Protein AF-A0A1Q6K5C9-F1 (afdb_monomer)

Radius of gyration: 25.43 Å; Cα contacts (8 Å, |Δi|>4): 69; chains: 1; bounding box: 57×51×54 Å

pLDDT: mean 83.6, std 17.82, range [37.28, 97.88]

Mean predicted aligned error: 12.87 Å

Sequence (139 aa):
MSNLKKAFSEVDMILDLIDSEMKNKVSANFIKFIKEEKDNNYKPNINPELPLEEQNILPETIDILALLKLNYWCNEEEKKELLKILNKNEQQFQKEAKEKYEIDKLFKTNKTKEIIDLPEKVESENFIKKLIKFIKNII

Foldseek 3Di:
DDPQQQLLLVLLVVLVLDDPVQNVQDDPVVNVVSVVSHDPVHDADDDSVDDPVPGPHDPSNVVVVLVSCLRGVDDPVRNVVSVVVVVVVVVVVVVVVCVVPVVCVVVVVVPPDDPPPDDPDDDPPPVVVVVVVVVVVVD

Solvent-accessible surface area (backbone atoms only — not comparable to full-atom values): 8435 Å² total; per-residue (Å²): 130,85,61,53,35,48,19,27,31,40,48,50,52,49,58,69,69,51,56,67,72,69,45,67,52,46,57,67,69,56,56,49,49,35,68,71,57,28,32,87,84,53,76,69,79,78,60,89,92,52,59,76,90,76,50,86,69,53,70,63,29,54,55,53,49,52,51,46,38,59,74,51,70,44,55,78,65,55,33,55,52,50,48,52,53,53,51,50,52,50,54,49,51,52,49,54,49,45,69,75,64,36,59,71,64,71,60,60,73,61,78,82,62,80,89,69,89,68,80,84,77,84,79,66,55,71,62,56,55,52,53,55,55,54,54,66,74,76,111

Secondary structure (DSSP, 8-state):
---HHHHHHHHHHHHHHS-HHHHHHS-HHHHHHHHHHS-SS------TTS-GGGS---HHHHHHHHHHIIIII--HHHHHHHHHHHHHHHHHHHHHHHHHH-HHHHHHTTS-S----PPS----HHHHHHHHHHHTTT-

Structure (mmCIF, N/CA/C/O backbone):
data_AF-A0A1Q6K5C9-F1
#
_entry.id   AF-A0A1Q6K5C9-F1
#
loop_
_atom_site.group_PDB
_atom_site.id
_atom_site.type_symbol
_atom_site.label_atom_id
_atom_site.label_alt_id
_atom_site.label_comp_id
_atom_site.label_asym_id
_atom_site.label_entity_id
_atom_site.label_seq_id
_atom_site.pdbx_PDB_ins_code
_atom_site.Cartn_x
_atom_site.Cartn_y
_atom_site.Cartn_z
_atom_site.occupancy
_atom_site.B_iso_or_equiv
_atom_site.auth_seq_id
_atom_site.auth_comp_id
_atom_site.auth_asym_id
_atom_site.auth_atom_id
_atom_site.pdbx_PDB_model_num
ATOM 1 N N . MET A 1 1 ? -16.954 -6.109 2.557 1.00 46.44 1 MET A N 1
ATOM 2 C CA . MET A 1 1 ? -16.457 -6.990 1.479 1.00 46.44 1 MET A CA 1
ATOM 3 C C . MET A 1 1 ? -15.202 -6.315 0.959 1.00 46.44 1 MET A C 1
ATOM 5 O O . MET A 1 1 ? -15.326 -5.216 0.445 1.00 46.44 1 MET A O 1
ATOM 9 N N . SER A 1 2 ? -14.018 -6.853 1.242 1.00 65.81 2 SER A N 1
ATOM 10 C CA . SER A 1 2 ? -12.754 -6.168 0.941 1.00 65.81 2 SER A CA 1
ATOM 11 C C . SER A 1 2 ? -12.550 -6.080 -0.575 1.00 65.81 2 SER A C 1
ATOM 13 O O . SER A 1 2 ? -12.532 -7.113 -1.245 1.00 65.81 2 SER A O 1
ATOM 15 N N . ASN A 1 3 ? -12.402 -4.867 -1.117 1.00 89.94 3 ASN A N 1
ATOM 16 C CA . ASN A 1 3 ? -12.101 -4.648 -2.537 1.00 89.94 3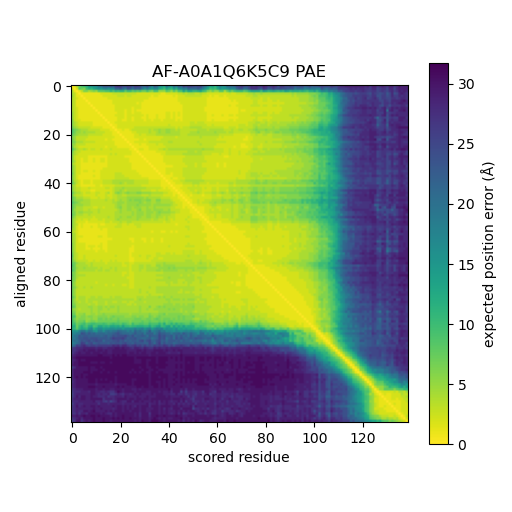 ASN A CA 1
ATOM 17 C C . ASN A 1 3 ? -10.598 -4.820 -2.837 1.00 89.94 3 ASN A C 1
ATOM 19 O O . ASN A 1 3 ? -10.103 -4.312 -3.839 1.00 89.94 3 ASN A O 1
ATOM 23 N N . LEU A 1 4 ? -9.865 -5.563 -2.000 1.00 95.31 4 LEU A N 1
ATOM 24 C CA . LEU A 1 4 ? -8.403 -5.634 -2.029 1.00 95.31 4 LEU A CA 1
ATOM 25 C C . LEU A 1 4 ? -7.835 -6.088 -3.378 1.00 95.31 4 LEU A C 1
ATOM 27 O O . LEU A 1 4 ? -6.871 -5.504 -3.854 1.00 95.31 4 LEU A O 1
ATOM 31 N N . LYS A 1 5 ? -8.456 -7.071 -4.045 1.00 96.81 5 LYS A N 1
ATOM 32 C CA . LYS A 1 5 ? -8.001 -7.506 -5.379 1.00 96.81 5 LYS A CA 1
ATOM 33 C C . LYS A 1 5 ? -8.161 -6.417 -6.441 1.00 96.81 5 LYS A C 1
ATOM 35 O O . LYS A 1 5 ? -7.309 -6.286 -7.310 1.00 96.81 5 LYS A O 1
ATOM 40 N N . LYS A 1 6 ? -9.223 -5.612 -6.357 1.00 97.31 6 LYS A N 1
ATOM 41 C CA . LYS A 1 6 ? -9.422 -4.458 -7.246 1.00 97.31 6 LYS A CA 1
ATOM 42 C C . LYS A 1 6 ? -8.418 -3.355 -6.939 1.00 97.31 6 LYS A C 1
ATOM 44 O O . LYS A 1 6 ? -7.846 -2.796 -7.866 1.00 97.31 6 LYS A O 1
ATOM 49 N N . ALA A 1 7 ? -8.150 -3.112 -5.657 1.00 97.50 7 ALA A N 1
ATOM 50 C CA . ALA A 1 7 ? -7.116 -2.179 -5.229 1.00 97.50 7 ALA A CA 1
ATOM 51 C C . ALA A 1 7 ? -5.729 -2.603 -5.730 1.00 97.50 7 ALA A C 1
ATOM 53 O O . ALA 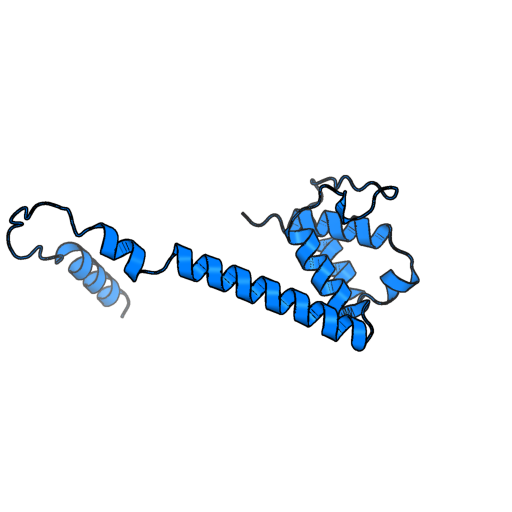A 1 7 ? -4.985 -1.778 -6.240 1.00 97.50 7 ALA A O 1
ATOM 54 N N . PHE A 1 8 ? -5.403 -3.899 -5.705 1.00 97.88 8 PHE A N 1
ATOM 55 C CA . PHE A 1 8 ? -4.187 -4.415 -6.340 1.00 97.88 8 PHE A CA 1
ATOM 56 C C . PHE A 1 8 ? -4.140 -4.129 -7.842 1.00 97.88 8 PHE A C 1
ATOM 58 O O . PHE A 1 8 ? -3.074 -3.786 -8.343 1.00 97.88 8 PHE A O 1
ATOM 65 N N . SER A 1 9 ? -5.266 -4.198 -8.558 1.00 97.62 9 SER A N 1
ATOM 66 C CA . SER A 1 9 ? -5.303 -3.788 -9.967 1.00 97.62 9 SER A CA 1
ATOM 67 C C . SER A 1 9 ? -4.995 -2.295 -10.133 1.00 97.62 9 SER A C 1
ATOM 69 O O . SER A 1 9 ? -4.248 -1.938 -11.039 1.00 97.62 9 SER A O 1
ATOM 71 N N . GLU A 1 10 ? -5.533 -1.423 -9.270 1.00 97.50 10 GLU A N 1
ATOM 72 C CA . GLU A 1 10 ? -5.234 0.021 -9.298 1.00 97.50 10 GLU A CA 1
ATOM 73 C C . GLU A 1 10 ? -3.762 0.291 -8.981 1.00 97.50 10 GLU A C 1
ATOM 75 O O . GLU A 1 10 ? -3.103 1.013 -9.722 1.00 97.50 10 GLU A O 1
ATOM 80 N N . VAL A 1 11 ? -3.219 -0.344 -7.937 1.00 97.31 11 VAL A N 1
ATOM 81 C CA . VAL A 1 11 ? -1.801 -0.239 -7.564 1.00 97.31 11 VAL A CA 1
ATOM 82 C C . VAL A 1 11 ? -0.895 -0.723 -8.694 1.00 97.31 11 VAL A C 1
ATOM 84 O O . VAL A 1 11 ? 0.099 -0.064 -8.978 1.00 97.31 11 VAL A O 1
ATOM 87 N N . ASP A 1 12 ? -1.226 -1.830 -9.363 1.00 97.44 12 ASP A N 1
ATOM 88 C CA . ASP A 1 12 ? -0.461 -2.326 -10.514 1.00 97.44 12 ASP A CA 1
ATOM 89 C C . ASP A 1 12 ? -0.405 -1.284 -11.641 1.00 97.44 12 ASP A C 1
ATOM 91 O O . ASP A 1 12 ? 0.676 -0.978 -12.142 1.00 97.44 12 ASP A O 1
ATOM 95 N N . MET A 1 13 ? -1.546 -0.665 -11.976 1.00 95.88 13 MET A N 1
ATOM 96 C CA . MET A 1 13 ? -1.598 0.407 -12.975 1.00 95.88 13 MET A CA 1
ATOM 97 C C . MET A 1 13 ? -0.790 1.635 -12.537 1.00 95.88 13 MET A C 1
ATOM 99 O O . MET A 1 13 ? -0.040 2.180 -13.339 1.00 95.88 13 MET A O 1
ATOM 103 N N . ILE A 1 14 ? -0.881 2.051 -11.270 1.00 95.75 14 ILE A N 1
ATOM 104 C CA . ILE A 1 14 ? -0.097 3.182 -10.745 1.00 95.75 14 ILE A CA 1
ATOM 105 C C . ILE A 1 14 ? 1.402 2.876 -10.814 1.00 95.75 14 ILE A C 1
ATOM 107 O O . ILE A 1 14 ? 2.176 3.708 -11.279 1.00 95.75 14 ILE A O 1
ATOM 111 N N . LEU A 1 15 ? 1.826 1.675 -10.412 1.00 94.81 15 LEU A N 1
ATOM 112 C CA . LEU A 1 15 ? 3.224 1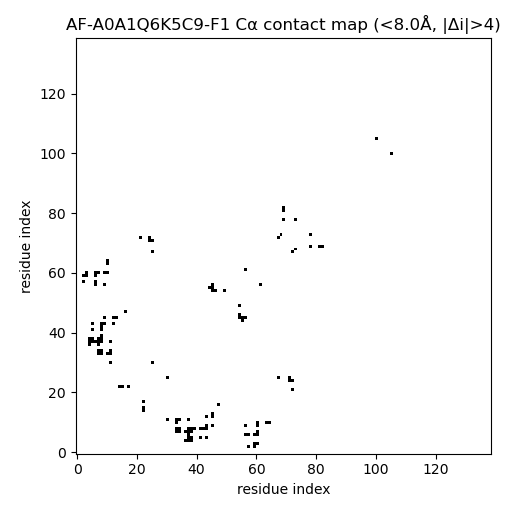.243 -10.492 1.00 94.81 15 LEU A CA 1
ATOM 113 C C . LEU A 1 15 ? 3.744 1.184 -11.938 1.00 94.81 15 LEU A C 1
ATOM 115 O O . LEU A 1 15 ? 4.953 1.256 -12.158 1.00 94.81 15 LEU A O 1
ATOM 119 N N . ASP A 1 16 ? 2.869 1.016 -12.927 1.00 92.88 16 ASP A N 1
ATOM 120 C CA . ASP A 1 16 ? 3.207 1.101 -14.350 1.00 92.88 16 ASP A CA 1
ATOM 121 C C . ASP A 1 16 ? 3.284 2.547 -14.875 1.00 92.88 16 ASP A C 1
ATOM 123 O O . ASP A 1 16 ? 3.966 2.772 -15.874 1.00 92.88 16 ASP A O 1
ATOM 127 N N . LEU A 1 17 ? 2.661 3.516 -14.193 1.00 92.19 17 LEU A N 1
ATOM 128 C CA . LEU A 1 17 ? 2.658 4.939 -14.562 1.00 92.19 17 LEU A CA 1
ATOM 129 C C . LEU A 1 17 ? 3.765 5.769 -13.892 1.00 92.19 17 LEU A C 1
ATOM 131 O O . LEU A 1 17 ? 4.171 6.788 -14.447 1.00 92.19 17 LEU A O 1
ATOM 135 N N . ILE A 1 18 ? 4.245 5.369 -12.710 1.00 90.94 18 ILE A N 1
ATOM 136 C CA . ILE A 1 18 ? 5.350 6.067 -12.032 1.00 90.94 18 ILE A CA 1
ATOM 137 C C . ILE A 1 18 ? 6.681 5.884 -12.772 1.00 90.94 18 ILE A C 1
ATOM 139 O O . ILE A 1 18 ? 6.872 4.942 -13.546 1.00 90.94 18 ILE A O 1
ATOM 143 N N . ASP A 1 19 ? 7.641 6.762 -12.490 1.00 91.12 19 ASP A N 1
ATOM 144 C CA . ASP A 1 19 ? 8.973 6.667 -13.068 1.00 91.12 19 ASP A CA 1
ATOM 145 C C . ASP A 1 19 ? 9.700 5.379 -12.643 1.00 91.12 19 ASP A C 1
ATOM 147 O O . ASP A 1 19 ? 9.494 4.799 -11.569 1.00 91.12 19 ASP A O 1
ATOM 151 N N . SER A 1 20 ? 10.605 4.927 -13.512 1.00 92.19 20 SER A N 1
ATOM 152 C CA . SER A 1 20 ? 11.351 3.694 -13.284 1.00 92.19 20 SER A CA 1
ATOM 153 C C . SER A 1 20 ? 12.232 3.747 -12.036 1.00 92.19 20 SER A C 1
ATOM 155 O O . SER A 1 20 ? 12.480 2.701 -11.444 1.00 92.19 20 SER A O 1
ATOM 157 N N . GLU A 1 21 ? 12.717 4.924 -11.620 1.00 92.94 21 GLU A N 1
ATOM 158 C CA . GLU A 1 21 ? 13.557 5.038 -10.425 1.00 92.94 21 GLU A CA 1
ATOM 159 C C . GLU A 1 21 ? 12.743 4.720 -9.166 1.00 92.94 21 GLU A C 1
ATOM 161 O O . GLU A 1 21 ? 13.146 3.879 -8.360 1.00 92.94 21 GLU A O 1
ATOM 166 N N . MET A 1 22 ? 11.561 5.324 -9.027 1.00 92.88 22 MET A N 1
ATOM 167 C CA . MET A 1 22 ? 10.631 5.039 -7.936 1.00 92.88 22 MET A CA 1
ATOM 168 C C . MET A 1 22 ? 10.118 3.601 -7.973 1.00 92.88 22 MET A C 1
ATOM 170 O O . MET A 1 22 ? 10.037 2.955 -6.923 1.00 92.88 22 MET A O 1
ATOM 174 N N . LYS A 1 23 ? 9.814 3.069 -9.162 1.00 94.06 23 LYS A N 1
ATOM 175 C CA . LYS A 1 23 ? 9.380 1.675 -9.322 1.00 94.06 23 LYS A CA 1
ATOM 176 C C . LYS A 1 23 ? 10.457 0.685 -8.884 1.00 94.06 23 LYS A C 1
ATOM 178 O O . LYS A 1 23 ? 10.152 -0.269 -8.175 1.00 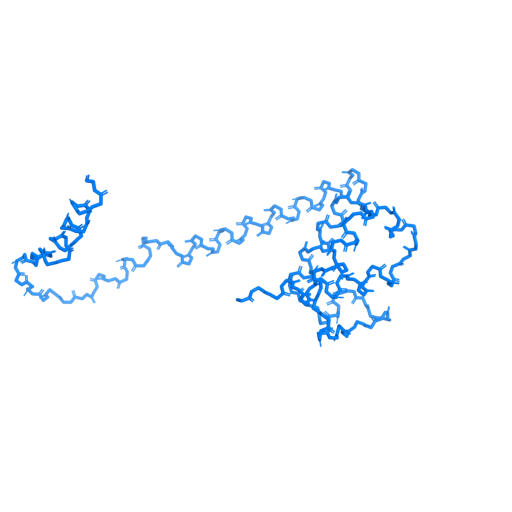94.06 23 LYS A O 1
ATOM 183 N N . ASN A 1 24 ? 11.715 0.933 -9.249 1.00 94.81 24 ASN A N 1
ATOM 184 C CA . ASN A 1 24 ? 12.843 0.057 -8.923 1.00 94.81 24 ASN A CA 1
ATOM 185 C C . ASN A 1 24 ? 13.189 0.038 -7.425 1.00 94.81 24 ASN A C 1
ATOM 187 O O . ASN A 1 24 ? 13.853 -0.893 -6.972 1.00 94.81 24 ASN A O 1
ATOM 191 N N . LYS A 1 25 ? 12.736 1.031 -6.644 1.00 95.75 25 LYS A N 1
ATOM 192 C CA . LYS A 1 25 ? 12.848 1.012 -5.173 1.00 95.75 25 LYS A CA 1
ATOM 193 C C . LYS A 1 25 ? 11.918 -0.025 -4.537 1.00 95.75 25 LYS A C 1
ATOM 195 O O . LYS A 1 25 ? 12.222 -0.521 -3.455 1.00 95.75 25 LYS A O 1
ATOM 200 N N . VAL A 1 26 ? 10.808 -0.375 -5.192 1.00 96.44 26 VAL A N 1
ATOM 201 C CA . VAL A 1 26 ? 9.857 -1.378 -4.697 1.00 96.44 26 VAL A CA 1
ATOM 202 C C . VAL A 1 26 ? 10.402 -2.781 -4.959 1.00 96.44 26 VAL A C 1
ATOM 204 O O . VAL A 1 26 ? 10.902 -3.086 -6.040 1.00 96.44 26 VAL A O 1
ATOM 207 N N . SER A 1 27 ? 10.292 -3.673 -3.971 1.00 95.31 27 SER A N 1
ATOM 208 C CA . SER A 1 27 ? 10.807 -5.036 -4.127 1.00 95.31 27 SER A CA 1
ATOM 209 C C . SER A 1 27 ? 10.102 -5.797 -5.260 1.00 95.31 27 SER A C 1
ATOM 211 O O . SER A 1 27 ? 8.873 -5.804 -5.362 1.00 95.31 27 SER A O 1
ATOM 213 N N . ALA A 1 28 ? 10.880 -6.511 -6.079 1.00 95.69 28 ALA A N 1
ATOM 214 C CA . ALA A 1 28 ? 10.346 -7.300 -7.192 1.00 95.69 28 ALA A CA 1
ATOM 215 C C . ALA A 1 28 ? 9.330 -8.363 -6.734 1.00 95.69 28 ALA A C 1
ATOM 217 O O . ALA A 1 28 ? 8.347 -8.617 -7.428 1.00 95.69 28 ALA A O 1
ATOM 218 N N . ASN A 1 29 ? 9.527 -8.942 -5.543 1.00 96.38 29 ASN A N 1
ATOM 219 C CA . ASN A 1 29 ? 8.591 -9.899 -4.950 1.00 96.38 29 ASN A CA 1
ATOM 220 C C . ASN A 1 29 ? 7.234 -9.257 -4.643 1.00 96.38 29 ASN A C 1
ATOM 222 O O . ASN A 1 29 ? 6.206 -9.879 -4.890 1.00 96.38 29 ASN A O 1
ATOM 226 N N . PHE A 1 30 ? 7.219 -8.016 -4.145 1.00 96.00 30 PHE A N 1
ATOM 227 C CA . PHE A 1 30 ? 5.973 -7.301 -3.884 1.00 96.00 30 PHE A CA 1
ATOM 228 C C . PHE A 1 30 ? 5.249 -6.944 -5.185 1.00 96.00 30 PHE A C 1
ATOM 230 O O . PHE A 1 30 ? 4.055 -7.197 -5.303 1.00 96.00 30 PHE A O 1
ATOM 237 N N . ILE A 1 31 ? 5.971 -6.441 -6.194 1.00 96.38 31 ILE A N 1
ATOM 238 C CA . ILE A 1 31 ? 5.387 -6.164 -7.519 1.00 96.38 31 ILE A CA 1
ATOM 239 C C . ILE A 1 31 ? 4.777 -7.440 -8.111 1.00 96.38 31 ILE A C 1
ATOM 241 O O . ILE A 1 31 ? 3.661 -7.422 -8.624 1.00 96.38 31 ILE A O 1
ATOM 245 N N . LYS A 1 32 ? 5.496 -8.564 -8.017 1.00 97.75 32 LYS A N 1
ATOM 246 C CA . LYS A 1 32 ? 5.007 -9.865 -8.475 1.00 97.75 32 LYS A CA 1
ATOM 247 C C . LYS A 1 32 ? 3.742 -10.290 -7.724 1.00 97.75 32 LYS A C 1
ATOM 249 O O . LYS A 1 32 ? 2.773 -10.666 -8.370 1.00 97.75 32 LYS A O 1
ATOM 254 N N . PHE A 1 33 ? 3.729 -10.165 -6.399 1.00 97.44 33 PHE A N 1
ATOM 255 C CA . PHE A 1 33 ? 2.561 -10.471 -5.574 1.00 97.44 33 PHE A CA 1
ATOM 256 C C . PHE A 1 33 ? 1.325 -9.657 -5.990 1.00 97.44 33 PHE A C 1
ATOM 258 O O . PHE A 1 33 ? 0.258 -10.229 -6.194 1.00 97.44 33 PHE A O 1
ATOM 265 N N . ILE A 1 34 ? 1.473 -8.342 -6.190 1.00 97.50 34 ILE A N 1
ATOM 266 C CA . ILE A 1 34 ? 0.381 -7.476 -6.660 1.00 97.50 34 ILE A CA 1
ATOM 267 C C . ILE A 1 34 ? -0.149 -7.955 -8.019 1.00 97.50 34 ILE A C 1
ATOM 269 O O . ILE A 1 34 ? -1.359 -8.082 -8.198 1.00 97.50 34 ILE A O 1
ATOM 273 N N . LYS A 1 35 ? 0.745 -8.290 -8.957 1.00 96.75 35 LYS A N 1
ATOM 274 C CA . LYS A 1 35 ? 0.374 -8.803 -10.286 1.00 96.75 35 LYS A CA 1
ATOM 275 C C . LYS A 1 35 ? -0.351 -10.144 -10.248 1.00 96.75 35 LYS A C 1
ATOM 277 O O . LYS A 1 35 ? -1.204 -10.380 -11.098 1.00 96.75 35 LYS A O 1
ATOM 282 N N . GLU A 1 36 ? 0.001 -11.014 -9.309 1.00 97.62 36 GLU A N 1
ATOM 283 C CA . GLU A 1 36 ? -0.611 -12.337 -9.152 1.00 97.62 36 GLU A CA 1
ATOM 284 C C . GLU A 1 36 ? -1.987 -12.258 -8.476 1.00 97.62 36 GLU A C 1
ATOM 286 O O . GLU A 1 36 ? -2.908 -12.969 -8.878 1.00 97.62 36 GLU A O 1
ATOM 291 N N . GLU A 1 37 ? -2.154 -11.374 -7.489 1.00 97.19 37 GLU A N 1
ATOM 292 C CA . GLU A 1 37 ? -3.384 -11.298 -6.693 1.00 97.19 37 GLU A CA 1
ATOM 293 C C . GLU A 1 37 ? -4.432 -10.306 -7.208 1.00 97.19 37 GLU A C 1
ATOM 295 O O . GLU A 1 37 ? -5.578 -10.343 -6.737 1.00 97.19 37 GLU A O 1
ATOM 300 N N . LYS A 1 38 ? -4.079 -9.432 -8.158 1.00 96.94 38 LYS A N 1
ATOM 301 C CA . LYS A 1 38 ? -5.010 -8.442 -8.710 1.00 96.94 38 LYS A CA 1
ATOM 302 C C . LYS A 1 38 ? -6.250 -9.067 -9.348 1.00 96.94 38 LYS A C 1
ATOM 304 O O . LYS A 1 38 ? -6.251 -10.195 -9.841 1.00 96.94 38 LYS A O 1
ATOM 309 N N . ASP A 1 39 ? -7.327 -8.293 -9.374 1.00 97.12 39 ASP A N 1
ATOM 310 C CA . ASP A 1 39 ? -8.541 -8.655 -10.092 1.00 97.12 39 ASP A CA 1
ATOM 311 C C . ASP A 1 39 ? -8.358 -8.376 -11.590 1.00 97.12 39 ASP A C 1
ATOM 313 O O . ASP A 1 39 ? -8.333 -7.224 -12.025 1.00 97.12 39 ASP A O 1
ATOM 317 N N . ASN A 1 40 ? -8.254 -9.442 -12.384 1.00 94.81 40 ASN A N 1
ATOM 318 C CA . ASN A 1 40 ? -8.089 -9.357 -13.837 1.00 94.81 40 ASN A CA 1
ATOM 319 C C . ASN A 1 40 ? -9.350 -8.876 -14.578 1.00 94.81 40 ASN A C 1
ATOM 321 O O . ASN A 1 40 ? -9.257 -8.473 -15.736 1.00 94.81 40 ASN A O 1
ATOM 325 N N . ASN A 1 41 ? -10.526 -8.926 -13.942 1.00 96.56 41 ASN A N 1
ATOM 326 C CA . ASN A 1 41 ? -11.782 -8.468 -14.542 1.00 96.56 41 ASN A CA 1
ATOM 327 C C . ASN A 1 41 ? -12.069 -6.996 -14.235 1.00 96.56 41 ASN A C 1
ATOM 329 O O . ASN A 1 41 ? -12.844 -6.353 -14.947 1.00 96.56 41 ASN A O 1
ATOM 333 N N . TYR A 1 42 ? -11.464 -6.459 -13.178 1.00 96.44 42 TYR A N 1
ATOM 334 C CA . TYR A 1 42 ? -11.555 -5.047 -12.851 1.00 96.44 42 TYR A CA 1
ATOM 335 C C . TYR A 1 42 ? -10.579 -4.242 -13.708 1.00 96.44 42 TYR A C 1
ATOM 337 O O . TYR A 1 42 ? -9.397 -4.564 -13.799 1.00 96.44 42 TYR A O 1
ATOM 345 N N . LYS A 1 43 ? -11.087 -3.182 -14.338 1.00 94.50 43 LYS A N 1
ATOM 346 C CA . LYS A 1 43 ? -10.298 -2.261 -15.156 1.00 94.50 43 LYS A CA 1
ATOM 347 C C . LYS A 1 43 ? -10.198 -0.927 -14.418 1.00 94.50 43 LYS A C 1
ATOM 349 O O . LYS A 1 43 ? -11.177 -0.180 -14.442 1.00 94.50 43 LYS A O 1
ATOM 354 N N . PRO A 1 44 ? -9.066 -0.645 -13.752 1.00 94.31 44 PRO A N 1
ATOM 355 C CA . PRO A 1 44 ? -8.809 0.663 -13.167 1.00 94.31 44 PRO A CA 1
ATOM 356 C C . PRO A 1 44 ? -8.969 1.771 -14.207 1.00 94.31 44 PRO A C 1
ATOM 358 O O . PRO A 1 44 ? -8.590 1.603 -15.367 1.00 94.31 44 PRO A O 1
ATOM 361 N N . ASN A 1 45 ? -9.519 2.904 -13.784 1.00 92.12 45 ASN A N 1
ATOM 362 C CA . ASN A 1 45 ? -9.632 4.101 -14.606 1.00 92.12 45 ASN A CA 1
ATOM 363 C C . ASN A 1 45 ? -8.827 5.219 -13.945 1.00 92.12 45 ASN A C 1
ATOM 365 O O . ASN A 1 45 ? -9.365 5.968 -13.134 1.00 92.12 45 ASN A O 1
ATOM 369 N N . ILE A 1 46 ? -7.533 5.274 -14.257 1.00 91.38 46 ILE A N 1
ATOM 370 C CA . ILE A 1 46 ? -6.596 6.251 -13.696 1.00 91.38 46 ILE A CA 1
ATOM 371 C C . ILE A 1 46 ? -6.153 7.177 -14.817 1.00 91.38 46 ILE A C 1
ATOM 373 O O . ILE A 1 46 ? -5.651 6.718 -15.844 1.00 91.38 46 ILE A O 1
ATOM 377 N N . ASN A 1 47 ? -6.351 8.477 -14.618 1.00 90.50 47 ASN A N 1
ATOM 378 C CA . ASN A 1 47 ? -5.958 9.492 -15.584 1.00 90.50 47 ASN A CA 1
ATOM 379 C C . ASN A 1 47 ? -4.590 10.080 -15.200 1.00 90.50 47 ASN A C 1
ATOM 381 O O . ASN A 1 47 ? -4.546 10.847 -14.246 1.00 90.50 47 ASN A O 1
ATOM 385 N N . PRO A 1 48 ? -3.492 9.796 -15.917 1.00 86.56 48 PRO A N 1
ATOM 386 C CA . PRO A 1 48 ? -2.161 10.282 -15.537 1.00 86.56 48 PRO A CA 1
ATOM 387 C C . PRO A 1 48 ? -2.032 11.816 -15.516 1.00 86.56 48 PRO A C 1
ATOM 389 O O . PRO A 1 48 ? -1.109 12.331 -14.897 1.00 86.56 48 PRO A O 1
ATOM 392 N N . GLU A 1 49 ? -2.958 12.542 -16.150 1.00 89.81 49 GLU A N 1
ATOM 393 C CA . GLU A 1 49 ? -2.986 14.010 -16.156 1.00 89.81 49 GLU A CA 1
ATOM 394 C C . GLU A 1 49 ? -3.593 14.616 -14.878 1.00 89.81 49 GLU A C 1
ATOM 396 O O . GLU A 1 49 ? -3.482 15.821 -14.658 1.00 89.81 49 GLU A O 1
ATOM 401 N N . LEU A 1 50 ? -4.268 13.810 -14.047 1.00 89.69 50 LEU A N 1
ATOM 402 C CA . LEU A 1 50 ? -4.881 14.265 -12.798 1.00 89.69 50 LEU A CA 1
ATOM 403 C C . LEU A 1 50 ? -4.038 13.846 -11.585 1.00 89.69 50 LEU A C 1
ATOM 405 O O . LEU A 1 50 ? -3.516 12.725 -11.550 1.00 89.69 50 LEU A O 1
ATOM 409 N N . PRO A 1 51 ? -3.941 14.697 -10.550 1.00 88.06 51 PRO A N 1
ATOM 410 C CA . PRO A 1 51 ? -3.278 14.330 -9.303 1.00 88.06 51 PRO A CA 1
ATOM 411 C C . PRO A 1 51 ? -4.023 13.183 -8.596 1.00 88.06 51 PRO A C 1
ATOM 413 O O . PRO A 1 51 ? -5.221 12.985 -8.810 1.00 88.06 51 PRO A O 1
ATOM 416 N N . LEU A 1 52 ? -3.320 12.409 -7.756 1.00 85.50 52 LEU A N 1
ATOM 417 C CA . LEU A 1 52 ? -3.872 11.219 -7.083 1.00 85.50 52 LEU A CA 1
ATOM 418 C C . LEU A 1 52 ? -5.106 11.542 -6.228 1.00 85.50 52 LEU A C 1
ATOM 420 O O . LEU A 1 52 ? -6.021 10.729 -6.145 1.00 85.50 52 LEU A O 1
ATOM 424 N N . GLU A 1 53 ? -5.143 12.731 -5.631 1.00 85.62 53 GLU A N 1
ATOM 425 C CA . GLU A 1 53 ? -6.230 13.235 -4.791 1.00 85.62 53 GLU A CA 1
ATOM 426 C C . GLU A 1 53 ? -7.531 13.478 -5.571 1.00 85.62 53 GLU A C 1
ATOM 428 O O . GLU A 1 53 ? -8.611 13.482 -4.983 1.00 85.62 53 GLU A O 1
ATOM 433 N N . GLU A 1 54 ? -7.433 13.673 -6.888 1.00 90.31 54 GLU A N 1
ATOM 434 C CA . GLU A 1 54 ? -8.573 13.858 -7.791 1.00 90.31 54 GLU A CA 1
ATOM 435 C C . GLU A 1 54 ? -8.975 12.553 -8.501 1.00 90.31 54 GLU A C 1
ATOM 437 O O . GLU A 1 54 ? -9.996 12.507 -9.193 1.00 90.31 54 GLU A O 1
ATOM 442 N N . GLN A 1 55 ? -8.208 11.471 -8.321 1.00 90.62 55 GLN A N 1
ATOM 443 C CA . GLN A 1 55 ? -8.554 10.161 -8.867 1.00 90.62 55 GLN A CA 1
ATOM 444 C C . GLN A 1 55 ? -9.668 9.511 -8.050 1.00 90.62 55 GLN A C 1
ATOM 446 O O . GLN A 1 55 ? -9.645 9.478 -6.821 1.00 90.62 55 GLN A O 1
ATOM 451 N N . ASN A 1 56 ? -10.609 8.874 -8.741 1.00 92.00 56 ASN A N 1
ATOM 452 C CA . ASN A 1 56 ? -11.592 8.007 -8.101 1.00 92.00 56 ASN A CA 1
ATOM 453 C C . ASN A 1 56 ? -11.002 6.602 -7.886 1.00 92.00 56 ASN A C 1
ATOM 455 O O . ASN A 1 56 ? -11.318 5.677 -8.635 1.00 92.00 56 ASN A O 1
ATOM 459 N N . ILE A 1 57 ? -10.118 6.473 -6.895 1.00 93.94 57 ILE A N 1
ATOM 460 C CA . ILE A 1 57 ? -9.494 5.206 -6.483 1.00 93.94 57 ILE A CA 1
ATOM 461 C C . ILE A 1 57 ? -10.109 4.664 -5.193 1.00 93.94 57 ILE A C 1
ATOM 463 O O . ILE A 1 57 ? -10.740 5.381 -4.414 1.00 93.94 57 ILE A O 1
ATOM 467 N N . LEU A 1 58 ? -9.924 3.369 -4.961 1.00 95.44 58 LEU A N 1
ATOM 468 C CA . LEU A 1 58 ? -10.436 2.696 -3.776 1.00 95.44 58 LEU A CA 1
ATOM 469 C C . LEU A 1 58 ? -9.694 3.153 -2.507 1.00 95.44 58 LEU A C 1
ATOM 471 O O . LEU A 1 58 ? -8.479 3.357 -2.547 1.00 95.44 58 LEU A O 1
ATOM 475 N N . PRO A 1 59 ? -10.374 3.225 -1.347 1.00 93.50 59 PRO A N 1
ATOM 476 C CA . PRO A 1 59 ? -9.711 3.477 -0.068 1.00 93.50 59 PRO A CA 1
ATOM 477 C C . PRO A 1 59 ? -8.570 2.490 0.206 1.00 93.50 59 PRO A C 1
ATOM 479 O O . PRO A 1 59 ? -7.484 2.896 0.605 1.00 93.50 59 PRO A O 1
ATOM 482 N N . GLU A 1 60 ? -8.765 1.206 -0.114 1.00 95.19 60 GLU A N 1
ATOM 483 C CA . GLU A 1 60 ? -7.719 0.193 0.046 1.00 95.19 60 GLU A CA 1
ATOM 484 C C . GLU A 1 60 ? -6.493 0.450 -0.853 1.00 95.19 60 GLU A C 1
ATOM 486 O O . GLU A 1 60 ? -5.376 0.086 -0.489 1.00 95.19 60 GLU A O 1
ATOM 491 N N . THR A 1 61 ? -6.668 1.100 -2.009 1.00 96.31 61 THR A N 1
ATOM 492 C CA . THR A 1 61 ? -5.552 1.531 -2.869 1.00 96.31 61 THR A CA 1
ATOM 493 C C . THR A 1 61 ? -4.728 2.601 -2.165 1.00 96.31 61 THR A C 1
ATOM 495 O O . THR A 1 61 ? -3.501 2.510 -2.144 1.00 96.31 61 THR A O 1
ATOM 498 N N . ILE A 1 62 ? -5.390 3.577 -1.534 1.00 94.12 62 ILE A N 1
ATOM 499 C CA . ILE A 1 62 ? -4.733 4.637 -0.757 1.00 94.12 62 ILE A CA 1
ATOM 500 C C . ILE A 1 62 ? -3.921 4.023 0.390 1.00 94.12 62 ILE A C 1
ATOM 502 O O . ILE A 1 62 ? -2.758 4.387 0.577 1.00 94.12 62 ILE A O 1
ATOM 506 N N . ASP A 1 63 ? -4.483 3.041 1.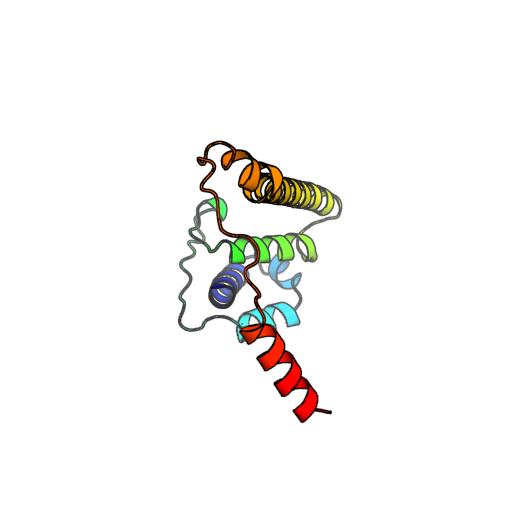099 1.00 93.69 63 ASP A N 1
ATOM 507 C CA . ASP A 1 63 ? -3.792 2.339 2.185 1.00 93.69 63 ASP A CA 1
ATOM 508 C C . ASP A 1 63 ? -2.511 1.641 1.693 1.00 93.69 63 ASP A C 1
ATOM 510 O O . ASP A 1 63 ? -1.446 1.758 2.307 1.00 93.69 63 ASP A O 1
ATOM 514 N N . ILE A 1 64 ? -2.576 0.950 0.548 1.00 96.44 64 ILE A N 1
ATOM 515 C CA . ILE A 1 64 ? -1.408 0.276 -0.037 1.00 96.44 64 ILE A CA 1
ATOM 516 C C . ILE A 1 64 ? -0.358 1.292 -0.507 1.00 96.44 64 ILE A C 1
ATOM 518 O O . ILE A 1 64 ? 0.838 1.081 -0.291 1.00 96.44 64 ILE A O 1
ATOM 522 N N . LEU A 1 65 ? -0.769 2.410 -1.113 1.00 95.69 65 LEU A N 1
ATOM 523 C CA . LEU A 1 65 ? 0.149 3.478 -1.521 1.00 95.69 65 LEU A CA 1
ATOM 524 C C . LEU A 1 65 ? 0.836 4.132 -0.316 1.00 95.69 65 LEU A C 1
ATOM 526 O O . LEU A 1 65 ? 2.035 4.409 -0.378 1.00 95.69 65 LEU A O 1
ATOM 530 N N . ALA A 1 66 ? 0.125 4.320 0.799 1.00 94.62 66 ALA A N 1
ATOM 531 C CA . ALA A 1 66 ? 0.715 4.815 2.039 1.00 94.62 66 ALA A CA 1
ATOM 532 C C . ALA A 1 66 ? 1.798 3.858 2.567 1.00 94.62 66 ALA A C 1
ATOM 534 O O . ALA A 1 66 ? 2.878 4.304 2.962 1.00 94.62 66 ALA A O 1
ATOM 535 N N . LEU A 1 67 ? 1.557 2.541 2.503 1.00 94.94 67 LEU A N 1
ATOM 536 C CA . LEU A 1 67 ? 2.560 1.526 2.846 1.00 94.94 67 LEU A CA 1
ATOM 537 C C . LEU A 1 67 ? 3.765 1.555 1.898 1.00 94.94 67 LEU A C 1
ATOM 539 O O . LEU A 1 67 ? 4.903 1.427 2.352 1.00 94.94 67 LEU A O 1
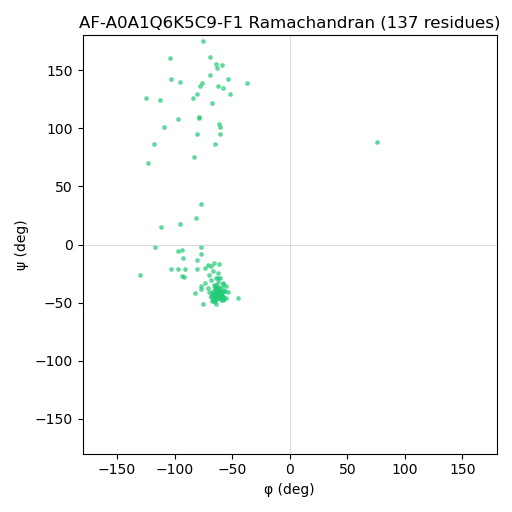ATOM 543 N N . LEU A 1 68 ? 3.545 1.734 0.594 1.00 95.69 68 LEU A N 1
ATOM 544 C CA . LEU A 1 68 ? 4.628 1.858 -0.383 1.00 95.69 68 LEU A CA 1
ATOM 545 C C . LEU A 1 68 ? 5.478 3.105 -0.125 1.00 95.69 68 LEU A C 1
ATOM 547 O O . LEU A 1 68 ? 6.705 3.000 -0.055 1.00 95.69 68 LEU A O 1
ATOM 551 N N . LYS A 1 69 ? 4.841 4.260 0.102 1.00 94.62 69 LYS A N 1
ATOM 552 C CA . LYS A 1 69 ? 5.536 5.509 0.436 1.00 94.62 69 LYS A CA 1
ATOM 553 C C . LYS A 1 69 ? 6.374 5.336 1.700 1.00 94.62 69 LYS A C 1
ATOM 555 O O . LYS A 1 69 ? 7.566 5.634 1.669 1.00 94.62 69 LYS A O 1
ATOM 560 N N . LEU A 1 70 ? 5.796 4.755 2.753 1.00 95.00 70 LEU A N 1
ATOM 561 C CA . LEU A 1 70 ? 6.471 4.517 4.029 1.00 95.00 70 LEU A CA 1
ATOM 562 C C . LEU A 1 70 ? 7.702 3.601 3.914 1.00 95.00 70 LEU A C 1
ATOM 564 O O . LEU A 1 70 ? 8.701 3.830 4.599 1.00 95.00 70 LEU A O 1
ATOM 568 N N . ASN A 1 71 ? 7.617 2.555 3.088 1.00 94.44 71 ASN A N 1
ATOM 569 C CA . ASN A 1 71 ? 8.646 1.517 3.010 1.00 94.44 71 ASN A CA 1
ATOM 570 C C . ASN A 1 71 ? 9.723 1.783 1.952 1.00 94.44 71 ASN A C 1
ATOM 572 O O . ASN A 1 71 ? 10.845 1.310 2.124 1.00 94.44 71 ASN A O 1
ATOM 576 N N . TYR A 1 72 ? 9.400 2.503 0.873 1.00 94.69 72 TYR A N 1
ATOM 577 C CA . TYR A 1 72 ? 10.272 2.582 -0.306 1.00 94.69 72 TYR A CA 1
ATOM 578 C C . TYR A 1 72 ? 10.560 3.999 -0.812 1.00 94.69 72 TYR A C 1
ATOM 580 O O . TYR A 1 72 ? 11.598 4.202 -1.442 1.00 94.69 72 TYR A O 1
ATOM 588 N N . TRP A 1 73 ? 9.678 4.977 -0.580 1.00 94.00 73 TRP A N 1
ATOM 589 C CA . TRP A 1 73 ? 9.785 6.297 -1.229 1.00 94.00 73 TRP A CA 1
ATOM 590 C C . TRP A 1 73 ? 10.009 7.467 -0.268 1.00 94.00 73 TRP A C 1
ATOM 592 O O . TRP A 1 73 ? 10.101 8.606 -0.721 1.00 94.00 73 TRP A O 1
ATOM 602 N N . CYS A 1 74 ? 10.053 7.223 1.039 1.00 93.44 74 CYS A N 1
ATOM 603 C CA . CYS A 1 74 ? 10.387 8.234 2.037 1.00 93.44 74 CYS A CA 1
ATOM 604 C C . CYS A 1 74 ? 11.871 8.189 2.402 1.00 93.44 74 CYS A C 1
ATOM 606 O O . CYS A 1 74 ? 12.432 7.118 2.636 1.00 93.44 74 CYS A O 1
ATOM 608 N N . ASN A 1 75 ? 12.469 9.365 2.563 1.00 94.88 75 ASN A N 1
ATOM 609 C CA . ASN A 1 75 ? 13.645 9.534 3.408 1.00 94.88 75 ASN A CA 1
AT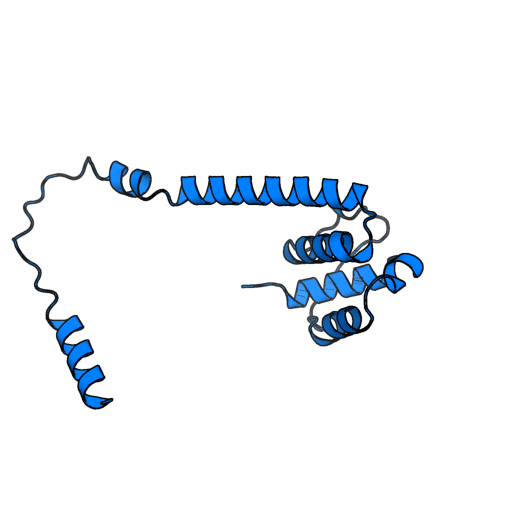OM 610 C C . ASN A 1 75 ? 13.255 9.516 4.906 1.00 94.88 75 ASN A C 1
ATOM 612 O O . ASN A 1 75 ? 12.077 9.455 5.263 1.00 94.88 75 ASN A O 1
ATOM 616 N N . GLU A 1 76 ? 14.239 9.568 5.805 1.00 95.00 76 GLU A N 1
ATOM 617 C CA . GLU A 1 76 ? 14.004 9.475 7.256 1.00 95.00 76 GLU A CA 1
ATOM 618 C C . GLU A 1 76 ? 13.140 10.609 7.835 1.00 95.00 76 GLU A C 1
ATOM 620 O O . GLU A 1 76 ? 12.399 10.393 8.797 1.00 95.00 76 GLU A O 1
ATOM 625 N N . GLU A 1 77 ? 13.216 11.815 7.274 1.00 96.75 77 GLU A N 1
ATOM 626 C CA . GLU A 1 77 ? 12.412 12.956 7.722 1.00 96.75 77 GLU A CA 1
ATOM 627 C C . GLU A 1 77 ? 10.964 12.810 7.249 1.00 96.75 77 GLU A C 1
ATOM 629 O O . GLU A 1 77 ? 10.049 12.794 8.076 1.00 96.75 77 GLU A O 1
ATOM 634 N N . GLU A 1 78 ? 10.763 12.564 5.951 1.00 95.94 78 GLU A N 1
ATOM 635 C CA . GLU A 1 78 ? 9.444 12.306 5.362 1.00 95.94 78 GLU A CA 1
ATOM 636 C C . GLU A 1 78 ? 8.747 11.123 6.047 1.00 95.94 78 GLU A C 1
ATOM 638 O O . GLU A 1 78 ? 7.547 11.161 6.316 1.00 95.94 78 GLU A O 1
ATOM 643 N N . LYS A 1 79 ? 9.500 10.067 6.379 1.00 96.38 79 LYS A N 1
ATOM 644 C CA . LYS A 1 79 ? 8.980 8.886 7.075 1.00 96.38 79 LYS A CA 1
ATOM 645 C C . LYS A 1 79 ? 8.434 9.243 8.454 1.00 96.38 79 LYS A C 1
ATOM 647 O O . LYS A 1 79 ? 7.361 8.773 8.834 1.00 96.38 79 LYS A O 1
ATOM 652 N N . LYS A 1 80 ? 9.149 10.080 9.214 1.00 97.19 80 LYS A N 1
ATOM 653 C CA . LYS A 1 80 ? 8.694 10.550 10.532 1.00 97.19 80 LYS A CA 1
ATOM 654 C C . LYS A 1 80 ? 7.431 11.393 10.416 1.00 97.19 80 LYS A C 1
ATOM 656 O O . LYS A 1 80 ? 6.546 11.265 11.261 1.00 97.19 80 LYS A O 1
ATOM 661 N N . GLU A 1 81 ? 7.339 12.250 9.405 1.00 97.38 81 GLU A N 1
ATOM 662 C CA . GLU A 1 81 ? 6.148 13.067 9.162 1.00 97.38 81 GLU A CA 1
ATOM 663 C C . GLU A 1 81 ? 4.945 12.214 8.765 1.00 97.38 81 GLU A C 1
ATOM 665 O O . GLU A 1 81 ? 3.885 12.328 9.384 1.00 97.38 81 GLU A O 1
ATOM 670 N N . LEU A 1 82 ? 5.129 11.283 7.827 1.00 95.12 82 LEU A N 1
ATOM 671 C CA . LEU A 1 82 ? 4.083 10.356 7.411 1.00 95.12 82 LEU A CA 1
ATOM 672 C C . LEU A 1 82 ? 3.572 9.520 8.591 1.00 95.12 82 LEU A C 1
ATOM 674 O O . LEU A 1 82 ? 2.366 9.425 8.802 1.00 95.12 82 LEU A O 1
ATOM 678 N N . LEU A 1 83 ? 4.467 8.979 9.423 1.00 97.19 83 LEU A N 1
ATOM 679 C CA . LEU A 1 83 ? 4.075 8.228 10.621 1.00 97.19 83 LEU A CA 1
ATOM 680 C C . LEU A 1 83 ? 3.282 9.078 11.619 1.00 97.19 83 LEU A C 1
ATOM 682 O O . LEU A 1 83 ? 2.356 8.567 12.246 1.00 97.19 83 LEU A O 1
ATOM 686 N N . LYS A 1 84 ? 3.599 10.369 11.780 1.00 97.44 84 LYS A N 1
ATOM 687 C CA . LYS A 1 84 ? 2.797 11.268 12.630 1.00 97.44 84 LYS A CA 1
ATOM 688 C C . LYS A 1 84 ? 1.375 11.418 12.090 1.00 97.44 84 LYS A C 1
ATOM 690 O O . LYS A 1 84 ? 0.435 11.371 12.880 1.00 97.44 84 LYS A O 1
ATOM 695 N N . ILE A 1 85 ? 1.222 11.576 10.774 1.00 95.94 85 ILE A N 1
ATOM 696 C CA . ILE A 1 85 ? -0.089 11.694 10.120 1.00 95.94 85 ILE A CA 1
ATOM 697 C C . ILE A 1 85 ? -0.886 10.397 10.298 1.00 95.94 85 ILE A C 1
ATOM 699 O O . ILE A 1 85 ? -2.005 10.440 10.803 1.00 95.94 85 ILE A O 1
ATOM 703 N N . LEU A 1 86 ? -0.286 9.246 9.978 1.00 94.12 86 LEU A N 1
ATOM 704 C CA . LEU A 1 86 ? -0.928 7.935 10.121 1.00 94.12 86 LEU A CA 1
ATOM 705 C C . LEU A 1 86 ? -1.360 7.667 11.571 1.00 94.12 86 LEU A C 1
ATOM 707 O O . LEU A 1 86 ? -2.499 7.279 11.814 1.00 94.12 86 LEU A O 1
ATOM 711 N N . ASN A 1 87 ? -0.496 7.961 12.547 1.00 96.50 87 ASN A N 1
ATOM 712 C CA . ASN A 1 87 ? -0.826 7.807 13.966 1.00 96.50 87 ASN A CA 1
ATOM 713 C C . ASN A 1 87 ? -1.969 8.728 14.408 1.00 96.50 87 ASN A C 1
ATOM 715 O O . ASN A 1 87 ? -2.814 8.320 15.203 1.00 96.50 87 ASN A O 1
ATOM 719 N N . LYS A 1 88 ? -2.009 9.970 13.913 1.00 97.31 88 LYS A N 1
ATOM 720 C CA . LYS A 1 88 ? -3.094 10.909 14.223 1.00 97.31 88 LYS A CA 1
ATOM 721 C C . LYS A 1 88 ? -4.426 10.421 13.650 1.00 97.31 88 LYS A C 1
ATOM 723 O O . LYS A 1 88 ? -5.433 10.474 14.353 1.00 97.31 88 LYS A O 1
ATOM 728 N N . ASN A 1 89 ? -4.419 9.919 12.415 1.00 93.12 89 ASN A N 1
ATOM 729 C CA . ASN A 1 89 ? -5.605 9.358 11.768 1.00 93.12 89 ASN A CA 1
ATOM 730 C C . ASN A 1 89 ? -6.127 8.136 12.537 1.00 93.12 89 ASN A C 1
ATOM 732 O O . ASN A 1 89 ? -7.317 8.069 12.835 1.00 93.12 89 ASN A O 1
ATOM 736 N N . GLU A 1 90 ? -5.238 7.227 12.945 1.00 95.12 90 GLU A N 1
ATOM 737 C CA . GLU A 1 90 ? -5.599 6.057 13.754 1.00 95.12 90 GLU A CA 1
ATOM 738 C C . GLU A 1 90 ? -6.186 6.466 15.111 1.00 95.12 90 GLU A C 1
ATOM 740 O O . GLU A 1 90 ? -7.230 5.968 15.522 1.00 95.12 90 GLU A O 1
ATOM 745 N N . GLN A 1 91 ? -5.570 7.426 15.807 1.00 96.81 91 GLN A N 1
ATOM 746 C CA . GLN A 1 91 ? -6.106 7.941 17.071 1.00 96.81 91 GLN A CA 1
ATOM 747 C C . GLN A 1 91 ? -7.511 8.528 16.907 1.00 96.81 91 GLN A C 1
ATOM 749 O O . GLN A 1 91 ? -8.368 8.310 17.767 1.00 96.81 91 GLN A O 1
ATOM 754 N N . GLN A 1 92 ? -7.752 9.262 15.818 1.00 96.31 92 GLN A N 1
ATOM 755 C CA . GLN A 1 92 ? -9.066 9.813 15.512 1.00 96.31 92 GLN A CA 1
ATOM 756 C C . GLN A 1 92 ? -10.082 8.702 15.229 1.00 96.31 92 GLN A C 1
ATOM 758 O O . GLN A 1 92 ? -11.136 8.683 15.863 1.00 96.31 92 GLN A O 1
ATOM 763 N N . PHE A 1 93 ? -9.739 7.736 14.375 1.00 92.94 93 PHE A N 1
ATOM 764 C CA . PHE A 1 93 ? -10.583 6.576 14.092 1.00 92.94 93 PHE A CA 1
ATOM 765 C C . PHE A 1 93 ? -10.946 5.805 15.371 1.00 92.94 93 PHE A C 1
ATOM 767 O O . PHE A 1 93 ? -12.113 5.508 15.624 1.00 92.94 93 PHE A O 1
ATOM 774 N N . GLN A 1 94 ? -9.963 5.546 16.237 1.00 94.00 94 GLN A N 1
ATOM 775 C CA . GLN A 1 94 ? -10.173 4.864 17.515 1.00 94.00 94 GLN A CA 1
ATOM 776 C C . GLN A 1 94 ? -11.054 5.674 18.469 1.00 94.00 94 GLN A C 1
ATOM 778 O O . GLN A 1 94 ? -11.865 5.103 19.200 1.00 94.00 94 GLN A O 1
ATOM 783 N N . LYS A 1 95 ? -10.913 7.004 18.483 1.00 93.62 95 LYS A N 1
ATOM 784 C CA . LYS A 1 95 ? -11.765 7.888 19.283 1.00 93.62 95 LYS A CA 1
ATOM 785 C C . LYS A 1 95 ? -13.215 7.833 18.798 1.00 93.62 95 LYS A C 1
ATOM 787 O O . LYS A 1 95 ? -14.107 7.620 19.614 1.00 93.62 95 LYS A O 1
ATOM 792 N N . GLU A 1 96 ? -13.441 7.952 17.493 1.00 91.88 96 GLU A N 1
ATOM 793 C CA . GLU A 1 96 ? -14.772 7.868 16.882 1.00 91.88 96 GLU A CA 1
ATOM 794 C C . GLU A 1 96 ? -15.419 6.495 17.125 1.00 91.88 96 GLU A C 1
ATOM 796 O O . GLU A 1 96 ? -16.594 6.404 17.490 1.00 91.88 96 GLU A O 1
ATOM 801 N N . ALA A 1 97 ? -14.643 5.413 17.003 1.00 88.94 97 ALA A N 1
ATOM 802 C CA . ALA A 1 97 ? -15.100 4.063 17.311 1.00 88.94 97 ALA A CA 1
ATOM 803 C C . ALA A 1 97 ? -15.496 3.917 18.789 1.00 88.94 97 ALA A C 1
ATOM 805 O O . ALA A 1 97 ? -16.569 3.389 19.088 1.00 88.94 97 ALA A O 1
ATOM 806 N N . LYS A 1 98 ? -14.672 4.420 19.718 1.00 88.62 98 LYS A N 1
ATOM 807 C CA . LYS A 1 98 ? -14.995 4.427 21.152 1.00 88.62 98 LYS A CA 1
ATOM 808 C C . LYS A 1 98 ? -16.266 5.215 21.431 1.00 88.62 98 LYS A C 1
ATOM 810 O O . LYS A 1 98 ? -17.145 4.694 22.097 1.00 88.62 98 LYS A O 1
ATOM 815 N N . GLU A 1 99 ? -16.417 6.417 20.884 1.00 86.44 99 GLU A N 1
ATOM 816 C CA . GLU A 1 99 ? -17.616 7.235 21.094 1.00 86.44 99 GLU A CA 1
ATOM 817 C C . GLU A 1 99 ? -18.891 6.573 20.546 1.00 86.44 99 GLU A C 1
ATOM 819 O O . GLU A 1 99 ? -19.941 6.652 21.188 1.00 86.44 99 GLU A O 1
ATOM 824 N N . LYS A 1 100 ? -18.803 5.897 19.391 1.00 84.06 100 LYS A N 1
ATOM 825 C CA . LYS A 1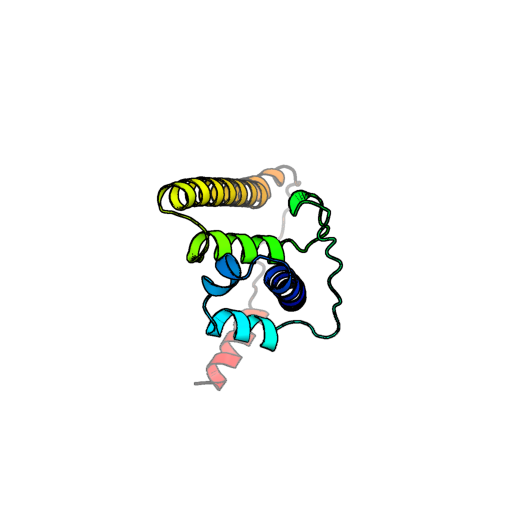 100 ? -19.929 5.192 18.757 1.00 84.06 100 LYS A CA 1
ATOM 826 C C . LYS A 1 100 ? -20.352 3.932 19.514 1.00 84.06 100 LYS A C 1
ATOM 828 O O . LYS A 1 100 ? -21.543 3.626 19.566 1.00 84.06 100 LYS A O 1
ATOM 833 N N . TYR A 1 101 ? -19.392 3.197 20.072 1.00 77.38 101 TYR A N 1
ATOM 834 C CA . TYR A 1 101 ? -19.620 1.905 20.730 1.00 77.38 101 TYR A CA 1
ATOM 835 C C . TYR A 1 101 ? -19.400 1.947 22.247 1.00 77.38 101 TYR A C 1
ATOM 837 O O . TYR A 1 101 ? -19.302 0.902 22.891 1.00 77.38 101 TYR A O 1
ATOM 845 N N . GLU A 1 102 ? -19.346 3.143 22.833 1.00 77.81 102 GLU A N 1
ATOM 846 C CA . GLU A 1 102 ? -19.283 3.356 24.274 1.00 77.81 102 GLU A CA 1
ATOM 847 C C . GLU A 1 102 ? -20.537 2.746 24.916 1.00 77.81 102 GLU A C 1
ATOM 849 O O . GLU A 1 102 ? -21.629 3.319 24.887 1.00 77.81 102 GLU A O 1
ATOM 854 N N . ILE A 1 103 ? -20.362 1.553 25.492 1.00 64.50 103 ILE A N 1
ATOM 855 C CA . ILE A 1 103 ? -21.379 0.757 26.194 1.00 64.50 103 ILE A CA 1
ATOM 856 C C . ILE A 1 103 ? -22.190 1.654 27.138 1.00 64.50 103 ILE A C 1
ATOM 858 O O . ILE A 1 103 ? -23.418 1.676 27.087 1.00 64.50 103 ILE A O 1
ATOM 862 N N . ASP A 1 104 ? -21.521 2.506 27.909 1.00 63.72 104 ASP A N 1
ATOM 863 C CA . ASP A 1 104 ? -22.170 3.443 28.823 1.00 63.72 104 ASP A CA 1
ATOM 864 C C . ASP A 1 104 ? -23.198 4.370 28.154 1.00 63.72 104 ASP A C 1
ATOM 866 O O . ASP A 1 104 ? -24.225 4.662 28.765 1.00 63.72 104 ASP A O 1
ATOM 870 N N . LYS A 1 105 ? -22.981 4.827 26.914 1.00 64.31 105 LYS A N 1
ATOM 871 C CA . LYS A 1 105 ? -23.958 5.647 26.171 1.00 64.31 105 LYS A CA 1
ATOM 872 C C . LYS A 1 105 ? -25.100 4.803 25.604 1.00 64.31 105 LYS A C 1
ATOM 874 O O . LYS A 1 105 ? -26.245 5.255 25.627 1.00 64.31 105 LYS A O 1
ATOM 879 N N . LEU A 1 106 ? -24.803 3.578 25.165 1.00 62.72 106 LEU A N 1
ATOM 880 C CA . LEU A 1 106 ? -25.782 2.623 24.630 1.00 62.72 106 LEU A CA 1
ATOM 881 C C . LEU A 1 106 ? -26.750 2.098 25.708 1.00 62.72 106 LEU A C 1
ATOM 883 O O . LEU A 1 106 ? -27.908 1.816 25.410 1.00 62.72 106 LEU A O 1
ATOM 887 N N . PHE A 1 107 ? -26.308 2.006 26.968 1.00 64.38 107 PHE A N 1
ATOM 888 C CA . PHE A 1 107 ? -27.138 1.545 28.089 1.00 64.38 107 PHE A CA 1
ATOM 889 C C . PHE A 1 107 ? -27.766 2.684 28.918 1.00 64.38 107 PHE A C 1
ATOM 891 O O . PHE A 1 107 ? -28.792 2.462 29.563 1.00 64.38 107 PHE A O 1
ATOM 898 N N . LYS A 1 108 ? -27.237 3.921 28.881 1.00 58.34 108 LYS A N 1
ATOM 899 C CA . LYS A 1 108 ? -27.837 5.077 29.590 1.00 58.34 108 LYS A CA 1
ATOM 900 C C . LYS A 1 108 ? -29.114 5.620 28.935 1.00 58.34 108 LYS A C 1
ATOM 902 O O . LYS A 1 108 ? -29.910 6.247 29.629 1.00 58.34 108 LYS A O 1
ATOM 907 N N . THR A 1 109 ? -29.362 5.347 27.653 1.00 52.09 109 THR A N 1
ATOM 908 C CA . THR A 1 109 ? -30.590 5.770 26.943 1.00 52.09 109 THR A CA 1
ATOM 909 C C . THR A 1 109 ? -31.826 4.924 27.277 1.00 52.09 109 THR A C 1
ATOM 911 O O . THR A 1 109 ? -32.936 5.317 26.938 1.00 52.09 109 THR A O 1
ATOM 914 N N . ASN A 1 110 ? -31.675 3.818 28.016 1.00 52.38 110 ASN A N 1
ATOM 915 C CA . ASN A 1 110 ? -32.789 2.968 28.460 1.00 52.38 110 ASN A CA 1
ATOM 916 C C . ASN A 1 110 ? -33.305 3.298 29.877 1.00 52.38 110 ASN A C 1
ATOM 918 O O . ASN A 1 110 ? -34.001 2.480 30.473 1.00 52.38 110 ASN A O 1
ATOM 922 N N . LYS A 1 111 ? -32.998 4.478 30.439 1.00 50.09 111 LYS A N 1
ATOM 923 C CA . LYS A 1 111 ? -33.541 4.891 31.752 1.00 50.09 111 LYS A CA 1
ATOM 924 C C . LYS A 1 111 ? -35.002 5.366 31.728 1.00 50.09 111 LYS A C 1
ATOM 926 O O . LYS A 1 111 ? -35.560 5.626 32.787 1.00 50.09 111 LYS A O 1
ATOM 931 N N . THR A 1 112 ? -35.641 5.411 30.564 1.00 51.16 112 THR A N 1
ATOM 932 C CA . THR A 1 112 ? -37.092 5.612 30.427 1.00 51.16 112 THR A CA 1
ATOM 933 C C . THR A 1 112 ? -37.698 4.447 29.655 1.00 51.16 112 THR A C 1
ATOM 935 O O . THR A 1 112 ? -38.120 4.571 28.510 1.00 51.16 112 THR A O 1
ATOM 938 N N . LYS A 1 113 ? -37.733 3.276 30.287 1.00 46.62 113 LYS A N 1
ATOM 939 C CA . LYS A 1 113 ? -38.757 2.275 29.993 1.00 46.62 113 LYS A CA 1
ATOM 940 C C . LYS A 1 113 ? -39.443 1.942 31.303 1.00 46.62 113 LYS A C 1
ATOM 942 O O . LYS A 1 113 ? -38.777 1.675 32.299 1.00 46.62 113 LYS A O 1
ATOM 947 N N . GLU A 1 114 ? -40.760 2.082 31.270 1.00 46.00 114 GLU A N 1
ATOM 948 C CA . GLU A 1 114 ? -41.704 1.703 32.311 1.00 46.00 114 GLU A CA 1
ATOM 949 C C . GLU A 1 114 ? -41.264 0.410 32.997 1.00 46.00 114 GLU A C 1
ATOM 951 O O . GLU A 1 114 ? -40.801 -0.529 32.343 1.00 46.00 114 GLU A O 1
ATOM 956 N N . ILE A 1 115 ? -41.411 0.376 34.319 1.00 41.38 115 ILE A N 1
ATOM 957 C CA . ILE A 1 115 ? -41.275 -0.841 35.113 1.00 41.38 115 ILE A CA 1
ATOM 958 C C . ILE A 1 115 ? -42.411 -1.770 34.670 1.00 41.38 115 ILE A C 1
ATOM 960 O O . ILE A 1 115 ? -43.509 -1.737 35.215 1.00 41.38 115 ILE A O 1
ATOM 964 N N . ILE A 1 116 ? -42.170 -2.551 33.621 1.00 41.78 116 ILE A N 1
ATOM 965 C CA . ILE A 1 116 ? -42.943 -3.751 33.337 1.00 41.78 116 ILE A CA 1
ATOM 966 C C . ILE A 1 116 ? -42.369 -4.791 34.284 1.00 41.78 116 ILE A C 1
ATOM 968 O O . ILE A 1 116 ? -41.213 -5.194 34.144 1.00 41.78 116 ILE A O 1
ATOM 972 N N . ASP A 1 117 ? -43.171 -5.160 35.276 1.00 45.50 117 ASP A N 1
ATOM 973 C CA . ASP A 1 117 ? -42.884 -6.238 36.211 1.00 45.50 117 ASP A CA 1
ATOM 974 C C . ASP A 1 117 ? -42.758 -7.539 35.398 1.00 45.50 117 ASP A C 1
ATOM 976 O O . ASP A 1 117 ? -43.743 -8.143 34.967 1.00 45.50 117 ASP A O 1
ATOM 980 N N . LEU A 1 118 ? -41.521 -7.894 35.045 1.00 38.38 118 LEU A N 1
ATOM 981 C CA . LEU A 1 118 ? -41.201 -9.120 34.327 1.00 38.38 118 LEU A CA 1
ATOM 982 C C . LEU A 1 118 ? -41.086 -10.240 35.363 1.00 38.38 118 LEU A C 1
ATOM 984 O O . LEU A 1 118 ? -40.299 -10.100 36.301 1.00 38.38 118 LEU A O 1
ATOM 988 N N . PRO A 1 119 ? -41.824 -11.353 35.200 1.00 37.28 119 PRO A N 1
ATOM 989 C CA . PRO A 1 119 ? -41.768 -12.451 36.145 1.00 37.28 119 PRO A CA 1
ATOM 990 C C . PRO A 1 119 ? -40.338 -12.979 36.268 1.00 37.28 119 PRO A C 1
ATOM 992 O O . PRO A 1 119 ? -39.612 -13.168 35.287 1.00 37.28 119 PRO A O 1
ATOM 995 N N . GLU A 1 120 ? -39.959 -13.180 37.521 1.00 46.00 120 GLU A N 1
ATOM 996 C CA . GLU A 1 120 ? -38.668 -13.657 37.976 1.00 46.00 120 GLU A CA 1
ATOM 997 C C . GLU A 1 120 ? -38.262 -14.953 37.246 1.00 46.00 120 GLU A C 1
ATOM 999 O O . GLU A 1 120 ? -39.008 -15.930 37.205 1.00 46.00 120 GLU A O 1
ATOM 1004 N N . LYS A 1 121 ? -37.027 -14.950 36.719 1.00 45.09 121 LYS A N 1
ATOM 1005 C CA . LYS A 1 121 ? -36.238 -16.120 36.294 1.00 45.09 121 LYS A CA 1
ATOM 1006 C C . LYS A 1 121 ? -36.647 -16.791 34.965 1.00 45.09 121 LYS A C 1
ATOM 1008 O O . LYS A 1 121 ? -37.325 -17.812 34.920 1.00 45.09 121 LYS A O 1
ATOM 1013 N N . VAL A 1 122 ? -36.075 -16.304 33.857 1.00 46.72 122 VAL A N 1
ATOM 1014 C CA . VAL A 1 122 ? -35.969 -17.097 32.617 1.00 46.72 122 VAL A CA 1
ATOM 1015 C C . VAL A 1 122 ? -34.780 -18.047 32.748 1.00 46.72 122 VAL A C 1
ATOM 1017 O O . VAL A 1 122 ? -33.630 -17.692 32.493 1.00 46.72 122 VAL A O 1
ATOM 1020 N N . GLU A 1 123 ? -35.063 -19.274 33.167 1.00 50.62 123 GLU A N 1
ATOM 1021 C CA . GLU A 1 123 ? -34.137 -20.396 33.070 1.00 50.62 123 GLU A CA 1
ATOM 1022 C C . GLU A 1 123 ? -33.804 -20.681 31.592 1.00 50.62 123 GLU A C 1
ATOM 1024 O O . GLU A 1 123 ? -34.583 -21.271 30.845 1.00 50.62 123 GLU A O 1
ATOM 1029 N N . SER A 1 124 ? -32.609 -20.280 31.146 1.00 49.66 124 SER A N 1
ATOM 1030 C CA . SER A 1 124 ? -32.059 -20.576 29.811 1.00 49.66 124 SER A CA 1
ATOM 1031 C C . SER A 1 124 ? -31.528 -22.015 29.692 1.00 49.66 124 SER A C 1
ATOM 1033 O O . SER A 1 124 ? -30.552 -22.301 28.991 1.00 49.66 124 SER A O 1
ATOM 1035 N N . GLU A 1 125 ? -32.184 -22.960 30.365 1.00 52.50 125 GLU A N 1
ATOM 1036 C CA . GLU A 1 125 ? -31.730 -24.344 30.493 1.00 52.50 125 GLU A CA 1
ATOM 1037 C C . GLU A 1 125 ? -31.609 -25.073 29.144 1.00 52.50 125 GLU A C 1
ATOM 1039 O O . GLU A 1 125 ? -30.752 -25.940 28.985 1.00 52.50 125 GLU A O 1
ATOM 1044 N N . ASN A 1 126 ? -32.405 -24.714 28.134 1.00 60.88 126 ASN A N 1
ATOM 1045 C CA . ASN A 1 126 ? -32.491 -25.489 26.892 1.00 60.88 126 ASN A CA 1
ATOM 1046 C C . ASN A 1 126 ? -31.272 -25.359 25.967 1.00 60.88 126 ASN A C 1
ATOM 1048 O O . ASN A 1 126 ? -30.928 -26.321 25.276 1.00 60.88 126 ASN A O 1
ATOM 1052 N N . PHE A 1 127 ? -30.612 -24.199 25.932 1.00 63.53 127 PHE A N 1
ATOM 1053 C CA . PHE A 1 127 ? -29.451 -23.994 25.056 1.00 63.53 127 PHE A CA 1
ATOM 1054 C C . PHE A 1 127 ? -28.174 -24.550 25.697 1.00 63.53 127 PHE A C 1
ATOM 1056 O O . PHE A 1 127 ? -27.405 -25.264 25.053 1.00 63.53 127 PHE A O 1
ATOM 1063 N N . ILE A 1 128 ? -28.007 -24.318 27.002 1.00 69.12 128 ILE A N 1
ATOM 1064 C CA . ILE A 1 128 ? -26.858 -24.800 27.777 1.00 69.12 128 ILE A CA 1
ATOM 1065 C C . ILE A 1 128 ? -26.890 -26.333 27.900 1.00 69.12 128 ILE A C 1
ATOM 1067 O O . ILE A 1 128 ? -25.866 -26.981 27.682 1.00 69.12 128 ILE A O 1
ATOM 1071 N N . LYS A 1 129 ? -28.063 -26.950 28.133 1.00 69.50 129 LYS A N 1
ATOM 1072 C CA . LYS A 1 129 ? -28.196 -28.423 28.155 1.00 69.50 129 LYS A CA 1
ATOM 1073 C C . LYS A 1 129 ? -27.844 -29.063 26.803 1.00 69.50 129 LYS A C 1
ATOM 1075 O O . LYS A 1 129 ? -27.203 -30.115 26.784 1.00 69.50 129 LYS A O 1
ATOM 1080 N N . LYS A 1 130 ? -28.198 -28.432 25.671 1.00 69.56 130 LYS A N 1
ATOM 1081 C CA . LYS A 1 130 ? -27.815 -28.903 24.322 1.00 69.56 130 LYS A CA 1
ATOM 1082 C C . LYS A 1 130 ? -26.304 -28.813 24.088 1.00 69.56 130 LYS A C 1
ATOM 1084 O O . LYS A 1 130 ? -25.720 -29.767 23.580 1.00 69.56 130 LYS A O 1
ATOM 1089 N N . LEU A 1 131 ? -25.678 -27.714 24.509 1.00 65.69 131 LEU A N 1
ATOM 1090 C CA . LEU A 1 131 ? -24.236 -27.495 24.376 1.00 65.69 131 LEU A CA 1
ATOM 1091 C C . LEU A 1 131 ? -23.421 -28.506 25.203 1.00 65.69 131 LEU A C 1
ATOM 1093 O O . LEU A 1 131 ? -22.484 -29.112 24.690 1.00 65.69 131 LEU A O 1
ATOM 1097 N N . ILE A 1 132 ? -23.828 -28.763 26.453 1.00 73.44 132 ILE A N 1
ATOM 1098 C CA . ILE A 1 132 ? -23.170 -29.747 27.332 1.00 73.44 132 ILE A CA 1
ATOM 1099 C C . ILE A 1 132 ? -23.260 -31.163 26.747 1.00 73.44 132 ILE A C 1
ATOM 1101 O O . ILE A 1 132 ? -22.291 -31.919 26.803 1.00 73.44 132 ILE A O 1
ATOM 1105 N N . LYS A 1 133 ? -24.409 -31.533 26.166 1.00 70.88 133 LYS A N 1
ATOM 1106 C CA . LYS A 1 133 ? -24.599 -32.857 25.554 1.00 70.88 133 LYS A CA 1
ATOM 1107 C C . LYS A 1 133 ? -23.708 -33.062 24.325 1.00 70.88 133 LYS A C 1
ATOM 1109 O O . LYS A 1 133 ? -23.228 -34.166 24.110 1.00 70.88 133 LYS A O 1
ATOM 1114 N N . PHE A 1 134 ? -23.473 -32.008 23.546 1.00 71.00 134 PHE A N 1
ATOM 1115 C CA . PHE A 1 134 ? -22.602 -32.055 22.373 1.00 71.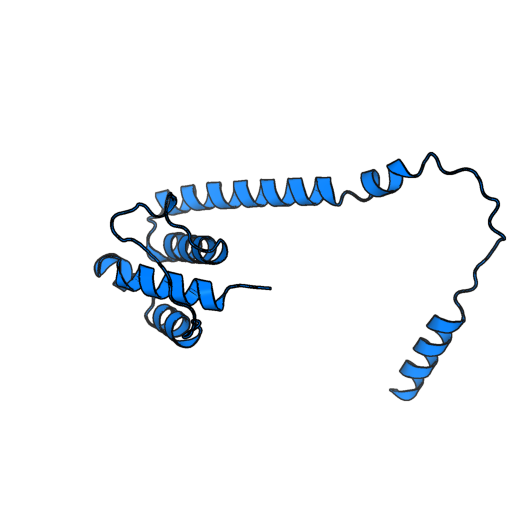00 134 PHE A CA 1
ATOM 1116 C C . PHE A 1 134 ? -21.128 -32.258 22.754 1.00 71.00 134 PHE A C 1
ATOM 1118 O O . PHE A 1 134 ? -20.469 -33.126 22.193 1.00 71.00 134 PHE A O 1
ATOM 1125 N N . ILE A 1 135 ? -20.637 -31.529 23.763 1.00 74.75 135 ILE A N 1
ATOM 1126 C CA . ILE A 1 135 ? -19.244 -31.639 24.235 1.00 74.75 135 ILE A CA 1
ATOM 1127 C C . ILE A 1 135 ? -18.958 -33.032 24.818 1.00 74.75 135 ILE A C 1
ATOM 1129 O O . ILE A 1 135 ? -17.900 -33.597 24.562 1.00 74.75 135 ILE A O 1
ATOM 1133 N N . LYS A 1 136 ? -19.917 -33.626 25.541 1.00 70.50 136 LYS A N 1
ATOM 1134 C CA . LYS A 1 136 ? -19.790 -34.986 26.100 1.00 70.50 136 LYS A CA 1
ATOM 1135 C C . LYS A 1 136 ? -19.716 -36.107 25.058 1.00 70.50 136 LYS A C 1
ATOM 1137 O O . LYS A 1 136 ? -19.356 -37.212 25.425 1.00 70.50 136 LYS A O 1
ATOM 1142 N N . ASN A 1 137 ? -20.088 -35.846 23.806 1.00 63.66 137 ASN A N 1
ATOM 1143 C CA . ASN A 1 137 ? -19.981 -36.826 22.722 1.00 63.66 137 ASN A CA 1
ATOM 1144 C C . ASN A 1 137 ? -18.664 -36.697 21.933 1.00 63.66 137 ASN A C 1
ATOM 1146 O O . ASN A 1 137 ? -18.442 -37.474 21.009 1.00 63.66 137 ASN A O 1
ATOM 1150 N N . ILE A 1 138 ? -17.838 -35.690 22.240 1.00 66.62 138 ILE A N 1
ATOM 1151 C CA . ILE A 1 138 ? -16.564 -35.398 21.559 1.00 66.62 138 ILE A CA 1
ATOM 1152 C C . ILE A 1 138 ? -15.352 -35.849 22.396 1.00 66.62 138 ILE A C 1
ATOM 1154 O O . ILE A 1 138 ? -14.275 -36.048 21.839 1.00 66.62 138 ILE A O 1
ATOM 1158 N N . ILE A 1 139 ? -15.530 -36.020 23.710 1.00 53.22 139 ILE A N 1
ATOM 1159 C CA . ILE A 1 139 ? -14.547 -36.571 24.659 1.00 53.22 139 ILE A CA 1
ATOM 1160 C C . ILE A 1 139 ? -14.948 -38.009 24.973 1.00 53.22 139 ILE A C 1
ATOM 1162 O O . ILE A 1 139 ? -14.054 -38.881 24.967 1.00 53.22 139 ILE A O 1
#